Protein AF-A0AAW5G8Q1-F1 (afdb_monomer)

Radius of gyration: 18.96 Å; Cα contacts (8 Å, |Δi|>4): 16; chains: 1; bounding box: 38×14×58 Å

Sequence (56 aa):
MASINTNIMSLVTQNNLNKSQSSLGTAIERLSSGLRINSAKDDAAGQAIANRMTAQ

Mean predicted aligned error: 11.31 Å

Secondary structure (DSSP, 8-state):
---SS--HHHHHHHHHHHHHHHHHHHHHHHHHH--S---TTT-HHHHHHHHHHHT-

InterPro domains:
  IPR001029 Flagellin, N-terminal domain [PF00669] (4-56)
  IPR001492 Flagellin [PTHR42792] (3-56)

pLDDT: mean 75.69, std 11.89, range [47.06, 93.88]

Foldseek 3Di:
DPPPPDDVVVVVVVVVVVVVVVVVVLVVQCVVVVHPDNDCVVPVPVVVVVVVVVVD

Structure (mmCIF, N/CA/C/O backbone):
data_AF-A0AAW5G8Q1-F1
#
_entry.id   AF-A0AAW5G8Q1-F1
#
loop_
_atom_site.group_PDB
_atom_site.id
_atom_site.type_symbol
_atom_site.label_atom_id
_atom_site.label_alt_id
_atom_site.label_comp_id
_atom_site.label_asym_id
_atom_site.label_entity_id
_atom_site.label_seq_id
_atom_site.pdbx_PDB_ins_code
_atom_site.Cartn_x
_atom_site.Cartn_y
_atom_site.Cartn_z
_atom_site.occupancy
_atom_site.B_iso_or_equiv
_atom_site.auth_seq_id
_atom_site.auth_comp_id
_atom_site.auth_asym_id
_atom_site.auth_atom_id
_atom_site.pdbx_PDB_model_num
ATOM 1 N N . MET A 1 1 ? 16.104 3.399 -35.186 1.00 47.06 1 MET A N 1
ATOM 2 C CA . MET A 1 1 ? 16.815 3.213 -33.905 1.00 47.06 1 MET A CA 1
ATOM 3 C C . MET A 1 1 ? 15.780 2.818 -32.869 1.00 47.06 1 MET A C 1
ATOM 5 O O . MET A 1 1 ? 14.971 3.655 -32.492 1.00 47.06 1 MET A O 1
ATOM 9 N N . ALA A 1 2 ? 15.720 1.531 -32.515 1.00 55.75 2 ALA A N 1
ATOM 10 C CA . ALA A 1 2 ? 14.884 1.069 -31.410 1.00 55.75 2 ALA A CA 1
ATOM 11 C C . ALA A 1 2 ? 15.289 1.841 -30.148 1.00 55.75 2 ALA A C 1
ATOM 13 O O . ALA A 1 2 ? 16.468 2.135 -29.983 1.00 55.75 2 ALA A O 1
ATOM 14 N N . SER A 1 3 ? 14.323 2.239 -29.326 1.00 57.19 3 SER A N 1
ATOM 15 C CA . SER A 1 3 ? 14.537 3.046 -28.121 1.00 57.19 3 SER A CA 1
ATOM 16 C C . SER A 1 3 ? 15.595 2.410 -27.204 1.00 57.19 3 SER A C 1
ATOM 18 O O . SER A 1 3 ? 15.291 1.517 -26.422 1.00 57.19 3 SER A O 1
ATOM 20 N N . ILE A 1 4 ? 16.850 2.855 -27.329 1.00 57.69 4 ILE A N 1
ATOM 21 C CA . ILE A 1 4 ? 17.989 2.425 -26.498 1.00 57.69 4 ILE A CA 1
ATOM 22 C C . ILE A 1 4 ? 17.943 3.113 -25.118 1.00 57.69 4 ILE A C 1
ATOM 24 O O . ILE A 1 4 ? 18.561 2.639 -24.173 1.00 57.69 4 ILE A O 1
ATOM 28 N N . ASN A 1 5 ? 17.153 4.184 -24.967 1.00 61.53 5 ASN A N 1
ATOM 29 C CA . ASN A 1 5 ? 17.139 5.015 -23.759 1.00 61.53 5 ASN A CA 1
ATOM 30 C C . ASN A 1 5 ? 16.020 4.686 -22.753 1.00 61.53 5 ASN A C 1
ATOM 32 O O . ASN A 1 5 ? 16.166 5.012 -21.579 1.00 61.53 5 ASN A O 1
ATOM 36 N N . THR A 1 6 ? 14.935 4.013 -23.160 1.00 65.75 6 THR A N 1
ATOM 37 C CA . THR A 1 6 ? 13.846 3.632 -22.240 1.00 65.75 6 THR A CA 1
ATOM 38 C C . THR A 1 6 ? 13.505 2.160 -22.411 1.00 65.75 6 THR A C 1
ATOM 40 O O . THR A 1 6 ? 12.762 1.778 -23.316 1.00 65.75 6 THR A O 1
ATOM 43 N N . ASN A 1 7 ? 14.032 1.323 -21.518 1.00 78.81 7 ASN A N 1
ATOM 44 C C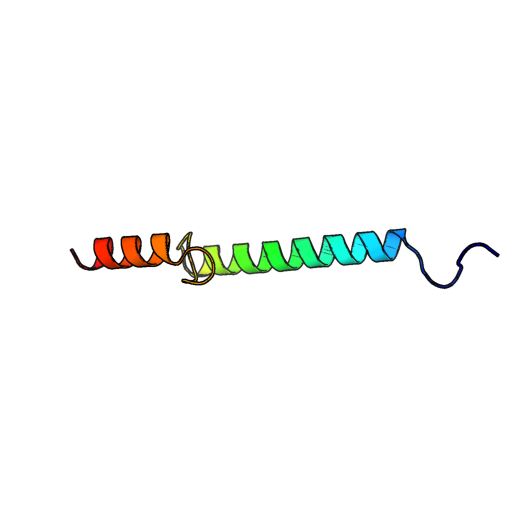A . ASN A 1 7 ? 13.663 -0.084 -21.449 1.00 78.81 7 ASN A CA 1
ATOM 45 C C . ASN A 1 7 ? 12.247 -0.207 -20.857 1.00 78.81 7 ASN A C 1
ATOM 47 O O . ASN A 1 7 ? 12.049 -0.130 -19.644 1.00 78.81 7 ASN A O 1
ATOM 51 N N . ILE A 1 8 ? 11.252 -0.380 -21.731 1.00 81.50 8 ILE A N 1
ATOM 52 C CA . ILE A 1 8 ? 9.840 -0.516 -21.345 1.00 81.50 8 ILE A CA 1
ATOM 53 C C . ILE A 1 8 ? 9.628 -1.712 -20.409 1.00 81.50 8 ILE A C 1
ATOM 55 O O . ILE A 1 8 ? 8.838 -1.608 -19.474 1.00 81.50 8 ILE A O 1
ATOM 59 N N . MET A 1 9 ? 10.364 -2.816 -20.586 1.00 83.62 9 MET A N 1
ATOM 60 C CA . MET A 1 9 ? 10.280 -3.953 -19.665 1.00 83.62 9 MET A CA 1
ATOM 61 C C . MET A 1 9 ? 10.790 -3.587 -18.270 1.00 83.62 9 MET A C 1
ATOM 63 O O . MET A 1 9 ? 10.137 -3.923 -17.281 1.00 83.62 9 MET A O 1
ATOM 67 N N . SER A 1 10 ? 11.897 -2.844 -18.173 1.00 85.00 10 SER A N 1
ATOM 68 C CA . SER A 1 10 ? 12.383 -2.317 -16.892 1.00 85.00 10 SER A CA 1
ATOM 69 C C . SER A 1 10 ? 11.375 -1.362 -16.256 1.00 85.00 10 SER A C 1
ATOM 71 O O . SER A 1 10 ? 11.115 -1.475 -15.064 1.00 85.00 10 SER A O 1
ATOM 73 N N . LEU A 1 11 ? 10.741 -0.476 -17.030 1.00 87.50 11 LEU A N 1
ATOM 74 C CA . LEU A 1 11 ? 9.727 0.456 -16.521 1.00 87.50 11 LEU A CA 1
ATOM 75 C C . LEU A 1 11 ? 8.470 -0.263 -16.006 1.00 87.50 11 LEU A C 1
ATOM 77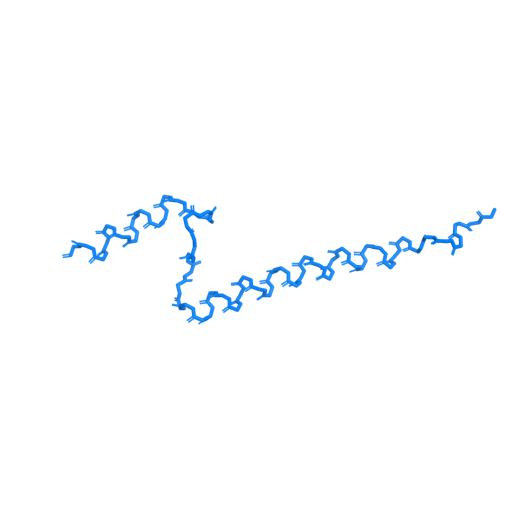 O O . LEU A 1 11 ? 7.927 0.095 -14.959 1.00 87.50 11 LEU A O 1
ATOM 81 N N . VAL A 1 12 ? 7.997 -1.284 -16.721 1.00 88.56 12 VAL A N 1
ATOM 82 C CA . VAL A 1 12 ? 6.860 -2.111 -16.286 1.00 88.56 12 VAL A CA 1
ATOM 83 C C . VAL A 1 12 ? 7.226 -2.893 -15.025 1.00 88.56 12 VAL A C 1
ATOM 85 O O . VAL A 1 12 ? 6.439 -2.943 -14.081 1.00 88.56 12 VAL A O 1
ATOM 88 N N . THR A 1 13 ? 8.443 -3.435 -14.968 1.00 87.12 13 THR A N 1
ATOM 89 C CA . THR A 1 13 ? 8.959 -4.146 -13.792 1.00 87.12 13 THR A CA 1
ATOM 90 C C . THR A 1 13 ? 9.068 -3.212 -12.589 1.00 87.12 13 THR A C 1
ATOM 92 O O . THR A 1 13 ? 8.595 -3.561 -11.514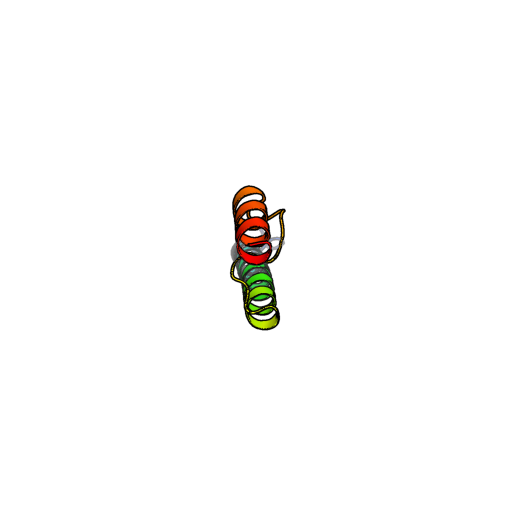 1.00 87.12 13 THR A O 1
ATOM 95 N N . GLN A 1 14 ? 9.590 -1.996 -12.770 1.00 89.75 14 GLN A N 1
ATOM 96 C CA . GLN A 1 14 ? 9.678 -0.970 -11.728 1.00 89.75 14 GLN A CA 1
ATOM 97 C C . GLN A 1 14 ? 8.289 -0.572 -11.205 1.00 89.75 14 GLN A C 1
ATOM 99 O O . GLN A 1 14 ? 8.090 -0.458 -9.999 1.00 89.75 14 GLN A O 1
ATOM 104 N N . ASN A 1 15 ? 7.303 -0.412 -12.093 1.00 92.00 15 ASN A N 1
ATOM 105 C CA . ASN A 1 15 ? 5.924 -0.117 -11.699 1.00 92.00 15 ASN A CA 1
ATOM 106 C C . ASN A 1 15 ? 5.277 -1.268 -10.920 1.00 92.00 15 ASN A C 1
ATOM 108 O O . ASN A 1 15 ? 4.593 -1.028 -9.925 1.00 92.00 15 ASN A O 1
ATOM 112 N N . ASN A 1 16 ? 5.488 -2.513 -11.348 1.00 91.75 16 ASN A N 1
ATOM 113 C CA . ASN A 1 16 ? 4.990 -3.680 -10.624 1.00 91.75 16 ASN A CA 1
ATOM 114 C C . ASN A 1 16 ? 5.687 -3.836 -9.267 1.00 91.75 16 ASN A C 1
ATOM 116 O O . ASN A 1 16 ? 5.008 -4.079 -8.274 1.00 91.75 16 ASN A O 1
ATOM 120 N N . LEU A 1 17 ? 6.999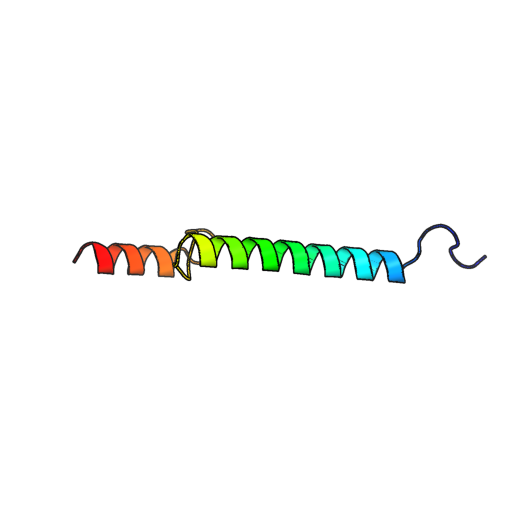 -3.594 -9.195 1.00 93.12 17 LEU A N 1
ATOM 121 C CA . LEU A 1 17 ? 7.747 -3.557 -7.938 1.00 93.12 17 LEU A CA 1
ATOM 122 C C . LEU A 1 17 ? 7.202 -2.492 -6.988 1.00 93.12 17 LEU A C 1
ATOM 124 O O . LEU A 1 17 ? 6.957 -2.802 -5.828 1.00 93.12 17 LEU A O 1
ATOM 128 N N . ASN A 1 18 ? 6.929 -1.278 -7.471 1.00 93.88 18 ASN A N 1
ATOM 129 C CA . ASN A 1 18 ? 6.33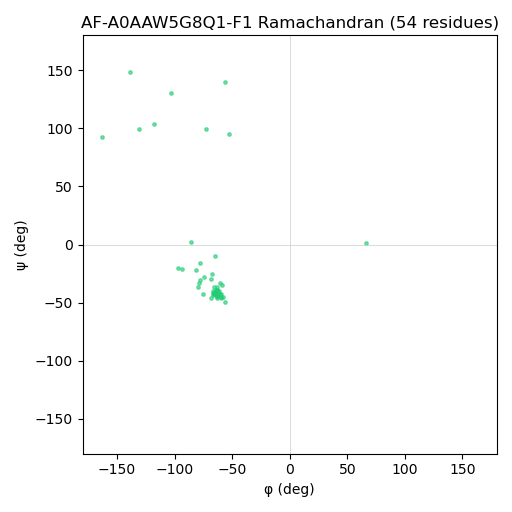0 -0.225 -6.650 1.00 93.88 18 ASN A CA 1
ATOM 130 C C . ASN A 1 18 ? 4.958 -0.646 -6.097 1.00 93.88 18 ASN A C 1
ATOM 132 O O . ASN A 1 18 ? 4.690 -0.455 -4.913 1.00 93.88 18 ASN A O 1
ATOM 136 N N . LYS A 1 19 ? 4.107 -1.290 -6.909 1.00 92.88 19 LYS A N 1
ATOM 137 C CA . LYS A 1 19 ? 2.816 -1.833 -6.442 1.00 92.88 19 LYS A CA 1
ATOM 138 C C . LYS A 1 19 ? 2.993 -2.927 -5.386 1.00 92.88 19 LYS A C 1
ATOM 140 O O . LYS A 1 19 ? 2.275 -2.930 -4.383 1.00 92.88 19 LYS A O 1
ATOM 145 N N . SER A 1 20 ? 3.941 -3.841 -5.589 1.00 91.69 20 SER A N 1
ATOM 146 C CA . SER A 1 20 ? 4.273 -4.886 -4.615 1.00 91.69 20 SER A CA 1
ATOM 147 C C . SER A 1 20 ? 4.831 -4.296 -3.319 1.00 91.69 20 SER A C 1
ATOM 149 O O . SER A 1 20 ? 4.440 -4.741 -2.245 1.00 91.69 20 SER A O 1
ATOM 151 N N . GLN A 1 21 ? 5.664 -3.255 -3.398 1.00 92.00 21 GLN A N 1
ATOM 152 C CA . GLN A 1 21 ? 6.207 -2.530 -2.248 1.00 92.00 21 GLN A CA 1
ATOM 153 C C . GLN A 1 21 ? 5.093 -1.851 -1.439 1.00 92.00 21 GLN A C 1
ATOM 155 O O . GLN A 1 21 ? 5.061 -1.985 -0.218 1.00 92.00 21 GLN A O 1
ATOM 160 N N . SER A 1 22 ? 4.149 -1.171 -2.101 1.00 89.62 22 SER A N 1
ATOM 161 C CA . SER A 1 22 ? 2.990 -0.569 -1.429 1.00 89.62 22 SER A CA 1
ATOM 162 C C . SER A 1 22 ? 2.105 -1.627 -0.767 1.00 89.62 22 SER A C 1
ATOM 164 O O . SER A 1 22 ? 1.724 -1.469 0.389 1.00 89.62 22 SER A O 1
ATOM 166 N N . SER A 1 23 ? 1.837 -2.735 -1.465 1.00 86.25 23 SER A N 1
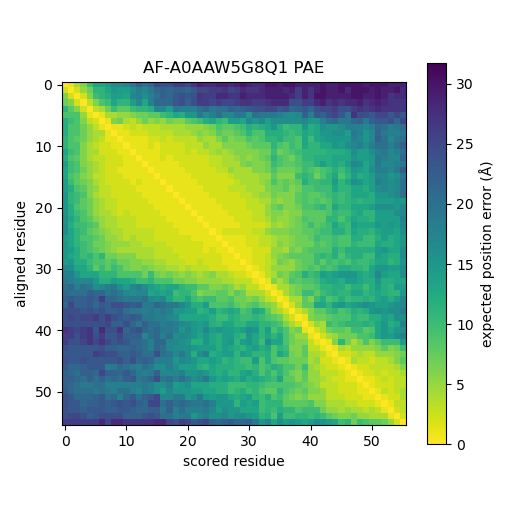ATOM 167 C CA . SER A 1 23 ? 1.043 -3.848 -0.922 1.00 86.25 23 SER A CA 1
ATOM 168 C C . SER A 1 23 ? 1.720 -4.492 0.291 1.00 86.25 23 SER A C 1
ATOM 170 O O . SER A 1 23 ? 1.053 -4.812 1.274 1.00 86.25 23 SER A O 1
ATOM 172 N N . LEU A 1 24 ? 3.048 -4.642 0.248 1.00 89.44 24 LEU A N 1
ATOM 173 C CA . LEU A 1 24 ? 3.851 -5.110 1.374 1.00 89.44 24 LEU A CA 1
ATOM 174 C C . LEU A 1 24 ? 3.781 -4.132 2.553 1.00 89.44 24 LEU A C 1
ATO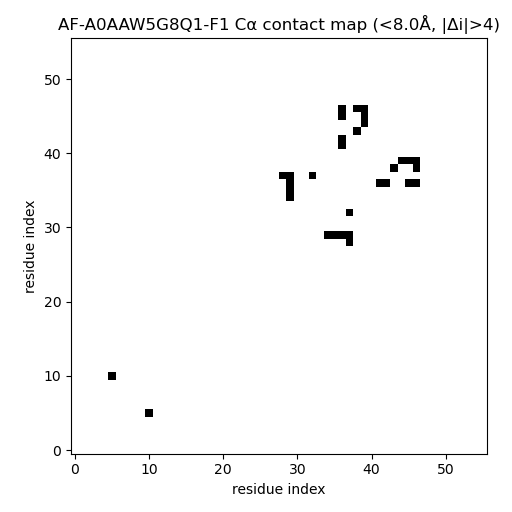M 176 O O . LEU A 1 24 ? 3.605 -4.574 3.682 1.00 89.44 24 LEU A O 1
ATOM 180 N N . GLY A 1 25 ? 3.862 -2.823 2.300 1.00 86.69 25 GLY A N 1
ATOM 181 C CA . GLY A 1 25 ? 3.707 -1.794 3.331 1.00 86.69 25 GLY A CA 1
ATOM 182 C C . GLY A 1 25 ? 2.376 -1.922 4.072 1.00 86.69 25 GLY A C 1
ATOM 183 O O . GLY A 1 25 ? 2.366 -2.021 5.295 1.00 86.69 25 GLY A O 1
ATOM 184 N N . THR A 1 26 ? 1.266 -2.045 3.339 1.00 82.69 26 THR A N 1
ATOM 185 C CA . THR A 1 26 ? -0.063 -2.273 3.931 1.00 82.69 26 THR A CA 1
ATOM 186 C C . THR A 1 26 ? -0.148 -3.605 4.682 1.00 82.69 26 THR A C 1
ATOM 188 O O . THR A 1 26 ? -0.779 -3.681 5.735 1.00 82.69 26 THR A O 1
ATOM 191 N N . ALA A 1 27 ? 0.472 -4.670 4.166 1.00 82.50 27 ALA A N 1
ATOM 192 C CA . ALA A 1 27 ? 0.501 -5.964 4.846 1.00 82.50 27 ALA A CA 1
ATOM 193 C C . ALA A 1 27 ? 1.265 -5.892 6.179 1.00 82.50 27 ALA A C 1
ATOM 195 O O . ALA A 1 27 ? 0.788 -6.423 7.179 1.00 82.50 27 ALA A O 1
ATOM 196 N N . ILE A 1 28 ? 2.405 -5.194 6.208 1.00 84.94 28 ILE A N 1
ATOM 197 C CA . ILE A 1 28 ? 3.186 -4.946 7.428 1.00 84.94 28 ILE A CA 1
ATOM 198 C C . ILE A 1 28 ? 2.383 -4.099 8.412 1.00 84.94 28 ILE A C 1
ATOM 200 O O . ILE A 1 28 ? 2.342 -4.415 9.597 1.00 84.94 28 ILE A O 1
ATOM 204 N N . GLU A 1 29 ? 1.710 -3.056 7.934 1.00 80.69 29 GLU A N 1
ATOM 205 C CA . GLU A 1 29 ? 0.881 -2.204 8.780 1.00 80.69 29 GLU A CA 1
ATOM 206 C C . GLU A 1 29 ? -0.238 -3.019 9.443 1.00 80.69 29 GLU A C 1
ATOM 208 O O . GLU A 1 29 ? -0.451 -2.908 10.649 1.00 80.69 29 GLU A O 1
ATOM 213 N N . ARG A 1 30 ? -0.937 -3.873 8.678 1.00 78.94 30 ARG A N 1
ATOM 214 C CA . ARG A 1 30 ? -2.005 -4.756 9.188 1.00 78.94 30 ARG A CA 1
ATOM 215 C C . ARG A 1 30 ? -1.481 -5.811 10.157 1.00 78.94 30 ARG A C 1
ATOM 217 O O . ARG A 1 30 ? -2.170 -6.159 11.110 1.00 78.94 30 ARG A O 1
ATOM 224 N N . LEU A 1 31 ? -0.280 -6.332 9.910 1.00 80.38 31 LEU A N 1
ATOM 225 C CA . LEU A 1 31 ? 0.373 -7.278 10.812 1.00 80.38 31 LEU A CA 1
ATOM 226 C C . LEU A 1 31 ? 0.750 -6.607 12.138 1.00 80.38 31 LEU A C 1
ATOM 228 O O . LEU A 1 31 ? 0.526 -7.187 13.193 1.00 80.38 31 LEU A O 1
ATOM 232 N N . SER A 1 32 ? 1.296 -5.391 12.075 1.00 78.62 32 SER A N 1
ATOM 233 C CA . SER A 1 32 ? 1.728 -4.618 13.244 1.00 78.62 32 SER A CA 1
ATOM 234 C C . SER A 1 32 ? 0.552 -4.202 14.131 1.00 78.62 32 SER A C 1
ATOM 236 O O . SER A 1 32 ? 0.627 -4.302 15.353 1.00 78.62 32 SER A O 1
ATOM 238 N N . SER A 1 33 ? -0.557 -3.769 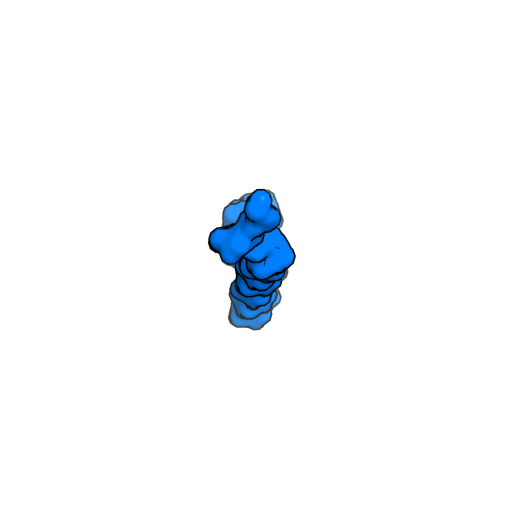13.528 1.00 74.44 33 SER A N 1
ATOM 239 C CA . SER A 1 33 ? -1.755 -3.367 14.269 1.00 74.44 33 SER A CA 1
ATOM 240 C C . SER A 1 33 ? -2.633 -4.543 14.707 1.00 74.44 33 SER A C 1
ATOM 242 O O . SER A 1 33 ? -3.462 -4.381 15.599 1.00 74.44 33 SER A O 1
ATOM 244 N N . GLY A 1 34 ? -2.525 -5.699 14.038 1.00 72.50 34 GLY A N 1
ATOM 245 C CA . GLY A 1 34 ? -3.468 -6.816 14.167 1.00 72.50 34 GLY A CA 1
ATOM 246 C C . GLY A 1 34 ? -4.881 -6.506 13.646 1.00 72.50 34 GLY A C 1
ATOM 247 O O . GLY A 1 34 ? -5.766 -7.361 13.706 1.00 72.50 34 GLY A O 1
ATOM 248 N N . LEU A 1 35 ? -5.111 -5.298 13.119 1.00 67.50 35 LEU A N 1
ATOM 249 C CA . LEU A 1 35 ? -6.399 -4.815 12.636 1.00 67.50 35 LEU A CA 1
ATOM 250 C C . LEU A 1 35 ? -6.425 -4.864 11.110 1.00 67.50 35 LEU A C 1
ATOM 252 O O . LEU A 1 35 ? -5.548 -4.360 10.412 1.00 67.50 35 LEU A O 1
ATOM 256 N N . ARG A 1 36 ? -7.486 -5.459 10.558 1.00 66.00 36 ARG A N 1
ATOM 257 C CA . ARG A 1 36 ? -7.660 -5.566 9.101 1.00 66.00 36 ARG A CA 1
ATOM 258 C C . ARG A 1 36 ? -7.897 -4.197 8.438 1.00 66.00 36 ARG A C 1
ATOM 260 O O . ARG A 1 36 ? -7.600 -4.040 7.252 1.00 66.00 36 ARG A O 1
ATOM 267 N N . ILE A 1 37 ? -8.416 -3.228 9.199 1.00 61.03 37 ILE A N 1
ATOM 268 C CA . ILE A 1 37 ? -8.712 -1.850 8.783 1.00 61.03 37 ILE A CA 1
ATOM 269 C C . ILE A 1 37 ? -7.856 -0.905 9.635 1.00 61.03 37 ILE A C 1
ATOM 271 O O . ILE A 1 37 ? -8.163 -0.681 10.803 1.00 61.03 37 ILE A O 1
ATOM 275 N N . ASN A 1 38 ? -6.785 -0.362 9.056 1.00 61.38 38 ASN A N 1
ATOM 276 C CA . ASN A 1 38 ? -5.826 0.478 9.783 1.00 61.38 38 ASN A CA 1
ATOM 277 C C . ASN A 1 38 ? -6.103 1.971 9.706 1.00 61.38 38 ASN A C 1
ATOM 279 O O . ASN A 1 38 ? -5.665 2.713 10.580 1.00 61.38 38 ASN A O 1
ATOM 283 N N . SER A 1 39 ? -6.859 2.423 8.707 1.00 60.84 39 SER A N 1
ATOM 284 C CA . SER A 1 39 ? -7.161 3.839 8.546 1.00 60.84 39 SER A CA 1
ATOM 285 C C . SER A 1 39 ? -8.618 4.067 8.139 1.00 60.84 39 SER A C 1
ATOM 287 O O . SER A 1 39 ? -9.209 3.273 7.406 1.00 60.84 39 SER A O 1
ATOM 289 N N . ALA A 1 40 ? -9.195 5.198 8.560 1.00 58.22 40 ALA A N 1
ATOM 290 C CA . ALA A 1 40 ? -10.490 5.674 8.053 1.00 58.22 40 ALA A CA 1
ATOM 291 C C . ALA A 1 40 ? -10.437 6.035 6.554 1.00 58.22 40 ALA A C 1
ATOM 293 O O . ALA A 1 40 ? -11.471 6.268 5.936 1.00 58.22 40 ALA A O 1
ATOM 294 N N . LYS A 1 41 ? -9.232 6.081 5.968 1.00 61.88 41 LYS A N 1
ATOM 295 C CA . LYS A 1 41 ? -9.011 6.292 4.538 1.00 61.88 41 LYS A CA 1
ATOM 296 C C . LYS A 1 41 ? -9.261 5.016 3.725 1.00 61.88 41 LYS A C 1
ATOM 298 O O . LYS A 1 41 ? -9.694 5.127 2.584 1.00 61.88 41 LYS A O 1
ATOM 303 N N . ASP A 1 42 ? -9.015 3.839 4.307 1.00 64.25 42 ASP A N 1
ATOM 304 C CA . ASP A 1 42 ? -9.239 2.546 3.644 1.00 64.25 42 ASP A CA 1
ATOM 305 C C . ASP A 1 42 ? -10.715 2.123 3.678 1.00 64.25 42 ASP A C 1
ATOM 307 O O . ASP A 1 42 ? -11.208 1.552 2.709 1.00 64.25 42 ASP A O 1
ATOM 311 N N . ASP A 1 43 ? -11.421 2.413 4.776 1.00 67.12 43 ASP A N 1
ATOM 312 C CA . ASP A 1 43 ? -12.868 2.206 4.916 1.00 67.12 43 ASP A CA 1
ATOM 313 C C . ASP A 1 43 ? -13.413 3.025 6.103 1.00 67.12 43 ASP A C 1
ATOM 315 O O . ASP A 1 43 ? -13.403 2.582 7.256 1.00 67.12 43 ASP A O 1
ATOM 319 N N . ALA A 1 44 ? -13.884 4.245 5.829 1.00 65.75 44 ALA A N 1
ATOM 320 C CA . ALA A 1 44 ? -14.444 5.138 6.846 1.00 65.75 44 ALA A CA 1
ATOM 321 C C . ALA A 1 44 ? -15.677 4.536 7.548 1.00 65.75 44 ALA A C 1
ATOM 323 O O . ALA A 1 44 ? -15.885 4.770 8.741 1.00 65.75 44 ALA A O 1
ATOM 324 N N . ALA A 1 45 ? -16.478 3.741 6.829 1.00 69.50 45 ALA A N 1
ATOM 325 C CA . ALA A 1 45 ? -17.668 3.095 7.375 1.00 69.50 45 ALA A CA 1
ATOM 326 C C . ALA A 1 45 ? -17.290 1.899 8.263 1.00 69.50 45 ALA A C 1
ATOM 328 O O . ALA A 1 45 ? -17.813 1.765 9.371 1.00 69.50 45 ALA A O 1
ATOM 329 N N . GLY A 1 46 ? -16.330 1.080 7.827 1.00 70.94 46 GLY A N 1
ATOM 330 C CA . GLY A 1 46 ? -15.784 -0.034 8.602 1.00 70.94 46 GLY A CA 1
ATOM 331 C C . GLY A 1 46 ? -15.108 0.416 9.900 1.00 70.94 46 GLY A C 1
ATOM 332 O O . GLY A 1 46 ? -15.328 -0.188 10.950 1.00 70.94 46 GLY A O 1
ATOM 333 N N . GLN A 1 47 ? -14.368 1.529 9.866 1.00 71.44 47 GLN A N 1
ATOM 334 C CA . GLN A 1 47 ? -13.800 2.162 11.064 1.00 71.44 47 GLN A CA 1
ATOM 335 C C . GLN A 1 47 ? -14.879 2.667 12.033 1.00 71.44 47 GLN A C 1
A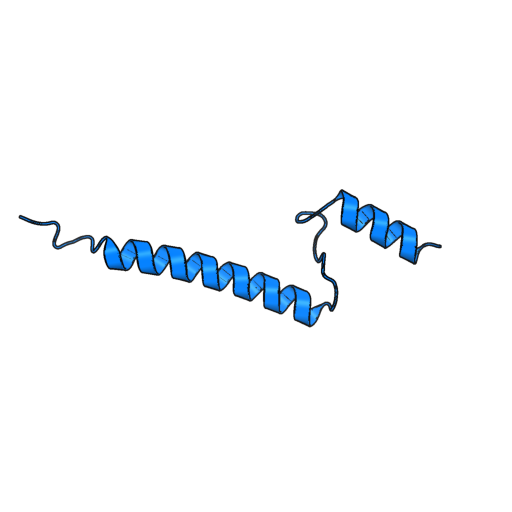TOM 337 O O . GLN A 1 47 ? -14.802 2.417 13.235 1.00 71.44 47 GLN A O 1
ATOM 342 N N . ALA A 1 48 ? -15.925 3.329 11.530 1.00 71.56 48 ALA A N 1
ATOM 343 C CA . ALA A 1 48 ? -17.018 3.814 12.372 1.00 71.56 48 ALA A CA 1
ATOM 344 C C . ALA A 1 48 ? -17.780 2.671 13.065 1.00 71.56 48 ALA A C 1
ATOM 346 O O . ALA A 1 48 ? -18.140 2.800 14.235 1.00 71.56 48 ALA A O 1
ATOM 347 N N . ILE A 1 49 ? -18.000 1.548 12.372 1.00 72.25 49 ILE A N 1
ATOM 348 C CA . ILE A 1 49 ? -18.643 0.355 12.942 1.00 72.25 49 ILE A CA 1
ATOM 349 C C . ILE A 1 49 ? -17.740 -0.300 13.990 1.00 72.25 49 ILE A C 1
ATOM 351 O O . ILE A 1 49 ? -18.219 -0.591 15.082 1.00 72.25 49 ILE A O 1
ATOM 355 N N . ALA A 1 50 ? -16.445 -0.474 13.704 1.00 71.81 50 ALA A N 1
ATOM 356 C CA . ALA A 1 50 ? -15.489 -1.031 14.661 1.00 71.81 50 ALA A CA 1
ATOM 357 C C . ALA A 1 50 ? -15.435 -0.202 15.955 1.00 71.81 50 ALA A C 1
ATOM 359 O O . ALA A 1 50 ? -15.554 -0.756 17.045 1.00 71.81 50 ALA A O 1
ATOM 360 N N . ASN A 1 51 ? -15.378 1.129 15.846 1.00 74.38 51 ASN A N 1
ATOM 361 C CA . ASN A 1 51 ? -15.421 2.017 17.011 1.00 74.38 51 ASN A CA 1
ATOM 362 C C . ASN A 1 51 ? -16.745 1.900 17.784 1.00 74.38 51 ASN A C 1
ATOM 364 O O . ASN A 1 51 ? -16.741 1.924 19.011 1.00 74.38 51 ASN A O 1
ATOM 368 N N . ARG A 1 52 ? -17.876 1.712 17.090 1.00 77.31 52 ARG A N 1
ATOM 369 C CA . ARG A 1 52 ? -19.184 1.463 17.724 1.00 77.31 52 ARG A CA 1
ATOM 370 C C . ARG A 1 52 ? -19.280 0.103 18.419 1.00 77.31 52 ARG A C 1
ATOM 372 O O . ARG A 1 52 ? -20.054 -0.027 19.360 1.00 77.31 52 ARG A O 1
ATOM 379 N N . MET A 1 53 ? -18.559 -0.906 17.936 1.00 76.44 53 MET A N 1
ATOM 380 C CA . MET A 1 53 ? -18.505 -2.237 18.550 1.00 76.44 53 MET A CA 1
ATOM 381 C C . MET A 1 53 ? -17.578 -2.269 19.768 1.00 76.44 53 MET A C 1
ATOM 383 O O . MET A 1 53 ? -17.880 -2.983 20.710 1.00 76.44 53 MET A O 1
ATOM 387 N N . THR A 1 54 ? -16.498 -1.481 19.778 1.00 72.50 54 THR A N 1
ATOM 388 C CA . THR A 1 54 ? -15.626 -1.313 20.957 1.00 72.50 54 THR A CA 1
ATOM 389 C C . THR A 1 54 ? -16.265 -0.440 22.043 1.00 72.50 54 THR A C 1
ATOM 391 O O . THR A 1 54 ? -15.938 -0.582 23.215 1.00 72.50 54 THR A O 1
ATOM 394 N N . ALA A 1 55 ? -17.147 0.490 21.664 1.00 77.06 55 ALA A N 1
ATOM 395 C CA . ALA A 1 55 ? -17.831 1.397 22.590 1.00 77.06 55 ALA A CA 1
ATOM 396 C C . ALA A 1 55 ? -19.121 0.820 23.215 1.00 77.06 55 ALA A C 1
ATOM 398 O O . ALA A 1 55 ? -19.800 1.544 23.946 1.00 77.06 55 ALA A O 1
ATOM 399 N N . GLN A 1 56 ? -19.476 -0.431 22.902 1.00 57.78 56 GLN A N 1
ATOM 400 C CA . GLN A 1 56 ? -20.549 -1.199 23.549 1.00 57.78 56 GLN A CA 1
ATOM 401 C C . GLN A 1 56 ? -19.957 -2.143 24.591 1.00 57.78 56 GLN A C 1
ATOM 403 O O . GLN A 1 56 ? -20.568 -2.246 25.675 1.00 57.78 56 GLN A O 1
#

Organism: NCBI:txid2042057

Solvent-accessible surface area (backbone atoms only — not comparable to full-atom values): 3427 Å² total; per-residue (Å²): 129,79,73,86,86,61,58,62,68,59,52,52,48,51,53,51,48,52,52,50,50,52,53,46,50,54,51,50,52,30,63,74,68,71,35,95,72,85,44,58,85,82,38,51,66,61,46,53,51,51,53,55,62,72,73,105